Protein AF-A0A497LWR4-F1 (afdb_monomer)

Solvent-accessible surface area (backbone atoms only — not comparable to full-atom values): 6892 Å² total; per-residue (Å²): 88,66,68,37,32,50,49,10,53,54,41,34,57,50,22,53,52,45,24,67,74,30,55,88,38,73,48,16,35,52,12,24,49,35,36,34,53,20,18,51,24,36,21,45,32,26,74,37,37,70,89,39,90,67,41,67,57,20,53,54,27,45,54,48,25,63,52,30,41,26,52,14,32,44,40,33,17,58,36,30,40,75,72,69,38,46,74,59,13,54,52,32,38,52,40,16,47,54,34,49,52,44,72,76,56,87,73,68,96,57,62,65,63,44,50,51,53,28,53,50,35,53,48,54,49,52,52,55,50,49,54,60,49,48,57,55,53,62,77,75,110

Mean predicted aligned error: 3.81 Å

Structure (mmCIF, N/CA/C/O backbone):
data_AF-A0A497LWR4-F1
#
_entry.id   AF-A0A497LWR4-F1
#
loop_
_atom_site.group_PDB
_atom_site.id
_atom_site.type_symbol
_atom_site.label_atom_id
_atom_site.label_alt_id
_atom_site.label_comp_id
_atom_site.label_asym_id
_atom_site.label_entity_id
_atom_site.label_seq_id
_atom_site.pdbx_PDB_ins_code
_atom_site.Cartn_x
_atom_site.Cartn_y
_atom_site.Cartn_z
_atom_site.occupancy
_atom_site.B_iso_or_equiv
_atom_site.auth_seq_id
_atom_site.auth_comp_id
_atom_site.auth_asym_id
_atom_site.auth_atom_id
_atom_site.pdbx_PDB_model_num
ATOM 1 N N . ASN A 1 1 ? 9.171 12.616 -13.096 1.00 86.94 1 ASN A N 1
ATOM 2 C CA . ASN A 1 1 ? 9.202 11.963 -11.765 1.00 86.94 1 ASN A CA 1
ATOM 3 C C . ASN A 1 1 ? 8.659 12.793 -10.608 1.00 86.94 1 ASN A C 1
ATOM 5 O O . ASN A 1 1 ? 8.364 12.204 -9.578 1.00 86.94 1 ASN A O 1
ATOM 9 N N . CYS A 1 2 ? 8.442 14.111 -10.750 1.00 91.19 2 CYS A N 1
ATOM 10 C CA . CYS A 1 2 ? 7.877 14.929 -9.664 1.00 91.19 2 CYS A CA 1
ATOM 11 C C . CYS A 1 2 ? 6.555 14.373 -9.109 1.00 91.19 2 CYS A C 1
ATOM 13 O O . CYS A 1 2 ? 6.367 14.386 -7.903 1.00 91.19 2 CYS A O 1
ATOM 15 N N . GLY A 1 3 ? 5.692 13.802 -9.960 1.00 94.00 3 GLY A N 1
ATOM 16 C CA . GLY A 1 3 ? 4.450 13.158 -9.518 1.00 94.00 3 GLY A CA 1
ATOM 17 C C . GLY A 1 3 ? 4.658 12.020 -8.511 1.00 94.00 3 GLY A C 1
ATOM 18 O O . GLY A 1 3 ? 3.934 11.964 -7.527 1.00 94.00 3 GLY A O 1
ATOM 19 N N . LEU A 1 4 ? 5.674 11.167 -8.700 1.00 94.81 4 LEU A N 1
ATOM 20 C CA . LEU A 1 4 ? 6.004 10.076 -7.769 1.00 94.81 4 LEU A CA 1
ATOM 21 C C . LEU A 1 4 ? 6.522 10.617 -6.434 1.00 94.81 4 LEU A C 1
ATOM 23 O O . LEU A 1 4 ? 6.093 10.169 -5.376 1.00 94.81 4 LEU A O 1
ATOM 27 N N . ILE A 1 5 ? 7.388 11.634 -6.484 1.00 96.81 5 ILE A N 1
ATOM 28 C CA . ILE A 1 5 ? 7.920 12.296 -5.285 1.00 96.81 5 ILE A CA 1
ATOM 29 C C . ILE A 1 5 ? 6.776 12.943 -4.496 1.00 96.81 5 ILE A C 1
ATOM 31 O O . ILE A 1 5 ? 6.633 12.708 -3.299 1.00 96.81 5 ILE A O 1
ATOM 35 N N . THR A 1 6 ? 5.921 13.718 -5.166 1.00 97.38 6 THR A N 1
ATOM 36 C CA . THR A 1 6 ? 4.765 14.365 -4.539 1.00 97.38 6 THR A CA 1
ATOM 37 C C . THR A 1 6 ? 3.773 13.338 -3.994 1.00 97.38 6 THR A C 1
ATOM 39 O O . THR A 1 6 ? 3.324 13.488 -2.862 1.00 97.38 6 THR A O 1
ATOM 42 N N . ALA A 1 7 ? 3.461 12.277 -4.745 1.00 96.88 7 ALA A N 1
ATOM 43 C CA . ALA A 1 7 ? 2.583 11.204 -4.284 1.00 96.88 7 ALA A CA 1
ATOM 44 C C . ALA A 1 7 ? 3.161 10.475 -3.063 1.00 96.88 7 ALA A C 1
ATOM 46 O O . ALA A 1 7 ? 2.425 10.222 -2.114 1.00 96.88 7 ALA A O 1
ATOM 47 N N . GLY A 1 8 ? 4.469 10.204 -3.040 1.00 97.62 8 GLY A N 1
ATOM 48 C CA . GLY A 1 8 ? 5.154 9.621 -1.887 1.00 97.62 8 GLY A CA 1
ATOM 49 C C . GLY A 1 8 ? 5.094 10.523 -0.651 1.00 97.62 8 GLY A C 1
ATOM 50 O O . GLY A 1 8 ? 4.743 10.058 0.428 1.00 97.62 8 GLY A O 1
ATOM 51 N N . ILE A 1 9 ? 5.332 11.831 -0.800 1.00 98.06 9 ILE A N 1
ATOM 52 C CA . ILE A 1 9 ? 5.247 12.798 0.311 1.00 98.06 9 ILE A CA 1
ATOM 53 C C . ILE A 1 9 ? 3.811 12.926 0.841 1.00 98.06 9 ILE A C 1
ATOM 55 O O . ILE A 1 9 ? 3.590 12.867 2.052 1.00 98.06 9 ILE A O 1
ATOM 59 N N . LEU A 1 10 ? 2.821 13.083 -0.042 1.00 97.50 10 LEU A N 1
ATOM 60 C CA . LEU A 1 10 ? 1.411 13.154 0.359 1.00 97.50 10 LEU A CA 1
ATOM 61 C C . LEU A 1 10 ? 0.946 11.837 0.993 1.00 97.50 10 LEU A C 1
ATOM 63 O O . LEU A 1 10 ? 0.256 11.846 2.014 1.00 97.50 10 LEU A O 1
ATOM 67 N N . GLY A 1 11 ? 1.375 10.710 0.424 1.00 97.69 11 GLY A N 1
ATOM 68 C CA . GLY A 1 11 ? 1.153 9.377 0.963 1.00 97.69 11 GLY A CA 1
ATOM 69 C C . GLY A 1 11 ? 1.733 9.229 2.365 1.00 97.69 11 GLY A C 1
ATOM 70 O O . GLY A 1 11 ? 1.037 8.734 3.245 1.00 97.69 11 GLY A O 1
ATOM 71 N N . LEU A 1 12 ? 2.948 9.728 2.609 1.00 98.19 12 LEU A N 1
ATOM 72 C CA . LEU A 1 12 ? 3.602 9.697 3.917 1.00 98.19 12 LEU A CA 1
ATOM 73 C C . LEU A 1 12 ? 2.815 10.486 4.969 1.00 98.19 12 LEU A C 1
ATOM 75 O O . LEU A 1 12 ? 2.602 9.994 6.077 1.00 98.19 12 LEU A O 1
ATOM 79 N N . ILE A 1 13 ? 2.333 11.685 4.626 1.00 97.31 13 ILE A N 1
ATOM 80 C CA . ILE A 1 13 ? 1.488 12.491 5.523 1.00 97.31 13 ILE A CA 1
ATOM 81 C C . ILE A 1 13 ? 0.223 11.708 5.900 1.00 97.31 13 ILE A C 1
ATOM 83 O O . ILE A 1 13 ? -0.114 11.593 7.083 1.00 97.31 13 ILE A O 1
ATOM 87 N N . PHE A 1 14 ? -0.451 11.114 4.912 1.00 97.06 14 PHE A N 1
ATOM 88 C CA . PHE A 1 14 ? -1.613 10.266 5.159 1.00 97.06 14 PHE A CA 1
ATOM 89 C C . PHE A 1 14 ? -1.255 9.026 5.999 1.00 97.06 14 PHE A C 1
ATOM 91 O O . PHE A 1 14 ? -1.975 8.698 6.942 1.00 97.06 14 PHE A O 1
ATOM 98 N N . ALA A 1 15 ? -0.131 8.363 5.717 1.00 97.75 15 ALA A N 1
ATOM 99 C CA . ALA A 1 15 ? 0.328 7.164 6.414 1.00 97.75 15 ALA A CA 1
ATOM 100 C C . ALA A 1 15 ? 0.613 7.430 7.899 1.00 97.75 15 ALA A C 1
ATOM 102 O O . ALA A 1 15 ? 0.229 6.635 8.759 1.00 97.75 15 ALA A O 1
ATOM 103 N N . LEU A 1 16 ? 1.210 8.580 8.223 1.00 97.44 16 LEU A N 1
ATOM 104 C CA . LEU A 1 16 ? 1.406 9.033 9.602 1.00 97.44 16 LEU A CA 1
ATOM 105 C C . LEU A 1 16 ? 0.063 9.276 10.308 1.00 97.44 16 LEU A C 1
ATOM 107 O O . LEU A 1 16 ? -0.129 8.837 11.445 1.00 97.44 16 LEU A O 1
ATOM 111 N N . GLY A 1 17 ? -0.902 9.899 9.625 1.00 95.31 17 GLY A N 1
ATOM 112 C CA . GLY A 1 17 ? -2.269 10.048 10.134 1.00 95.31 17 GLY A CA 1
ATOM 113 C C . GLY A 1 17 ? -2.951 8.699 10.392 1.00 95.31 17 GLY A C 1
ATOM 114 O O . GLY A 1 17 ? -3.540 8.482 11.455 1.00 95.31 17 GLY A O 1
ATOM 115 N N . LEU A 1 18 ? -2.807 7.752 9.461 1.00 95.62 18 LEU A N 1
ATOM 116 C CA . LEU A 1 18 ? -3.318 6.389 9.589 1.00 95.62 18 LEU A CA 1
ATOM 117 C C . LEU A 1 18 ? -2.655 5.643 10.756 1.00 95.62 18 LEU A C 1
ATOM 119 O O . LEU A 1 18 ? -3.333 4.930 11.498 1.00 95.62 18 LEU A O 1
ATOM 123 N N . PHE A 1 19 ? -1.351 5.829 10.970 1.00 96.69 19 PHE A N 1
ATOM 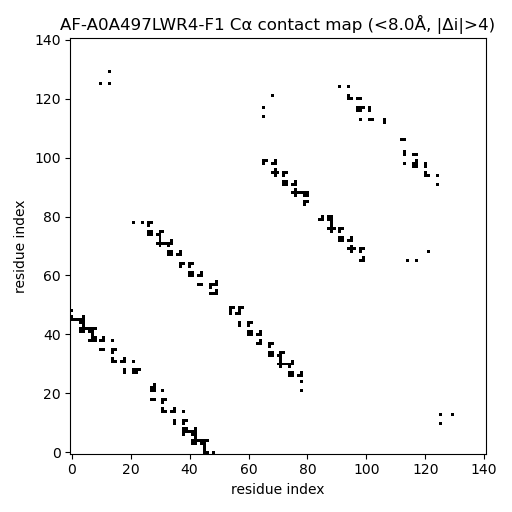124 C CA . PHE A 1 19 ? -0.631 5.274 12.116 1.00 96.69 19 PHE A CA 1
ATOM 125 C C . PHE A 1 19 ? -1.214 5.780 13.433 1.00 96.69 19 PHE A C 1
ATOM 127 O O . PHE A 1 19 ? -1.547 4.978 14.304 1.00 96.69 19 PHE A O 1
ATOM 134 N N . VAL A 1 20 ? -1.426 7.092 13.565 1.00 94.75 20 VAL A N 1
ATOM 135 C CA . VAL A 1 20 ? -2.046 7.677 14.762 1.00 94.75 20 VAL A CA 1
ATOM 136 C C . VAL A 1 20 ? -3.473 7.155 14.962 1.00 94.75 20 VAL A C 1
ATOM 138 O O . VAL A 1 20 ? -3.850 6.839 16.093 1.00 94.75 20 VAL A O 1
ATOM 141 N N . PHE A 1 21 ? -4.247 7.006 13.884 1.00 92.38 21 PHE A N 1
ATOM 142 C CA . PHE A 1 21 ? -5.618 6.494 13.933 1.00 92.38 21 PHE A CA 1
ATOM 143 C C . PHE A 1 21 ? -5.688 5.023 14.378 1.00 92.38 21 PHE A C 1
ATOM 145 O O . PHE A 1 21 ? -6.543 4.660 15.189 1.00 92.38 21 PHE A O 1
ATOM 152 N N . LEU A 1 22 ? -4.776 4.176 13.892 1.00 93.81 22 LEU A N 1
ATOM 153 C CA . LEU A 1 22 ? -4.772 2.731 14.147 1.00 93.81 22 LEU A CA 1
ATOM 154 C C . LEU A 1 22 ? -3.865 2.296 15.313 1.00 93.81 22 LEU A C 1
ATOM 156 O O . LEU A 1 22 ? -3.837 1.112 15.652 1.00 93.81 22 LEU A O 1
ATOM 160 N N . ARG A 1 23 ? -3.179 3.229 15.996 1.00 92.25 23 ARG A N 1
ATOM 161 C CA . ARG A 1 23 ? -2.157 2.935 17.027 1.00 92.25 23 ARG A CA 1
ATOM 162 C C . ARG A 1 23 ? -2.617 2.085 18.217 1.00 92.25 23 ARG A C 1
ATOM 164 O O . ARG A 1 2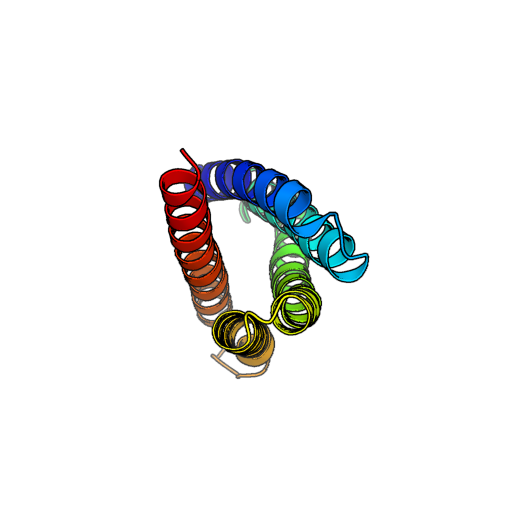3 ? -1.781 1.603 18.981 1.00 92.25 23 ARG A O 1
ATOM 171 N N . ARG A 1 24 ? -3.928 1.944 18.435 1.00 91.00 24 ARG A N 1
ATOM 172 C CA . ARG A 1 24 ? -4.481 1.153 19.549 1.00 91.00 24 ARG A CA 1
ATOM 173 C C . ARG A 1 24 ? -4.393 -0.359 19.313 1.00 91.00 24 ARG A C 1
ATOM 175 O O . ARG A 1 24 ? -4.427 -1.101 20.284 1.00 91.00 24 ARG A O 1
ATOM 182 N N . SER A 1 25 ? -4.248 -0.809 18.064 1.00 93.12 25 SER A N 1
ATOM 183 C CA . SER A 1 25 ? -4.026 -2.219 17.722 1.00 93.12 25 SER A CA 1
ATOM 184 C C . SER A 1 25 ? -2.575 -2.434 17.293 1.00 93.12 25 SER A C 1
ATOM 186 O O . SER A 1 25 ? -2.019 -1.611 16.565 1.00 93.12 25 SER A O 1
ATOM 188 N N . LEU A 1 26 ? -1.959 -3.544 17.717 1.00 94.75 26 LEU A N 1
ATOM 189 C CA . LEU A 1 26 ? -0.625 -3.934 17.242 1.00 94.75 26 LEU A CA 1
ATOM 190 C C . LEU A 1 26 ? -0.625 -4.145 15.726 1.00 94.75 26 LEU A C 1
ATOM 192 O O . LEU A 1 26 ? 0.237 -3.607 15.041 1.00 94.75 26 LEU A O 1
ATOM 196 N N . LEU A 1 27 ? -1.646 -4.825 15.198 1.00 96.00 27 LEU A N 1
ATOM 197 C CA . LEU A 1 27 ? -1.819 -5.009 13.755 1.00 96.00 27 LEU A CA 1
ATOM 198 C C . LEU A 1 27 ? -1.987 -3.661 13.046 1.00 96.00 27 LEU A C 1
ATOM 200 O O . LEU A 1 27 ? -1.430 -3.451 11.975 1.00 96.00 27 LEU A O 1
ATOM 204 N N . GLY A 1 28 ? -2.692 -2.721 13.677 1.00 96.19 28 GLY A N 1
ATOM 205 C CA . GLY A 1 28 ? -2.889 -1.376 13.148 1.00 96.19 28 GLY A CA 1
ATOM 206 C C . GLY A 1 28 ? -1.583 -0.599 13.034 1.00 96.19 28 GLY A C 1
ATOM 207 O O . GLY A 1 28 ? -1.317 0.019 12.009 1.00 96.19 28 GLY A O 1
ATOM 208 N N . LYS A 1 29 ? -0.732 -0.684 14.063 1.00 96.75 29 LYS A N 1
ATOM 209 C CA . LYS A 1 29 ? 0.620 -0.111 14.043 1.00 96.75 29 LYS A CA 1
ATOM 210 C C . LYS A 1 29 ? 1.478 -0.738 12.953 1.00 96.75 29 LYS A C 1
ATOM 212 O O . LYS A 1 29 ? 2.105 -0.004 12.200 1.00 96.75 29 LYS A O 1
ATOM 217 N N . THR A 1 30 ? 1.498 -2.067 12.869 1.00 97.75 30 THR A N 1
ATOM 218 C CA . THR A 1 30 ? 2.311 -2.793 11.888 1.00 97.75 30 THR A CA 1
ATOM 219 C C . THR A 1 30 ? 1.878 -2.472 10.462 1.00 97.75 30 THR A C 1
ATOM 221 O O . THR A 1 30 ? 2.724 -2.106 9.655 1.00 97.75 30 THR A O 1
ATOM 224 N N . GLY A 1 31 ? 0.576 -2.528 10.160 1.00 97.25 31 GLY A N 1
ATOM 225 C CA . GLY A 1 31 ? 0.046 -2.184 8.837 1.00 97.25 31 GLY A CA 1
ATOM 226 C C . GLY A 1 31 ? 0.389 -0.748 8.444 1.00 97.25 31 GLY A C 1
ATOM 227 O O . GLY A 1 31 ? 1.006 -0.518 7.409 1.00 97.25 31 GLY A O 1
ATOM 228 N N . SER A 1 32 ? 0.109 0.224 9.315 1.00 97.81 32 SER A N 1
ATOM 229 C CA . SER A 1 32 ? 0.441 1.624 9.033 1.00 97.81 32 SER A CA 1
ATOM 230 C C . SER A 1 32 ? 1.947 1.874 8.909 1.00 97.81 32 SER A C 1
ATOM 232 O O . SER A 1 32 ? 2.354 2.683 8.086 1.00 97.81 32 SER A O 1
ATOM 234 N N . PHE A 1 33 ? 2.788 1.183 9.684 1.00 98.25 33 PHE A N 1
ATOM 235 C CA . PHE A 1 33 ? 4.244 1.298 9.567 1.00 98.25 33 PHE A CA 1
ATOM 236 C C . PHE A 1 33 ? 4.762 0.745 8.235 1.00 98.25 33 PHE A C 1
ATOM 238 O O . PHE A 1 33 ? 5.581 1.388 7.584 1.00 98.25 33 PHE A O 1
ATOM 245 N N . LEU A 1 34 ? 4.239 -0.400 7.787 1.00 98.50 34 LEU A N 1
ATOM 246 C CA . LEU A 1 34 ? 4.543 -0.926 6.456 1.00 98.50 34 LEU A CA 1
ATOM 247 C C . LEU A 1 34 ? 4.111 0.055 5.361 1.00 98.50 34 LEU A C 1
ATOM 249 O O . LEU A 1 34 ? 4.856 0.252 4.408 1.00 98.50 34 LEU A O 1
ATOM 253 N N . PHE A 1 35 ? 2.963 0.723 5.524 1.00 98.56 35 PHE A N 1
ATOM 254 C CA . PHE A 1 35 ? 2.531 1.764 4.589 1.00 98.56 35 PHE A CA 1
ATOM 255 C C . PHE A 1 35 ? 3.429 3.012 4.608 1.00 98.56 35 PHE A C 1
ATOM 257 O O . PHE A 1 35 ? 3.664 3.621 3.573 1.00 98.56 35 PHE A O 1
ATOM 264 N N . ILE A 1 36 ? 3.969 3.399 5.767 1.00 98.69 36 ILE A N 1
ATOM 265 C CA . ILE A 1 36 ? 4.956 4.485 5.847 1.00 98.69 36 ILE A CA 1
ATOM 266 C C . ILE A 1 36 ? 6.183 4.132 4.999 1.00 98.69 36 ILE A C 1
ATOM 268 O O . ILE A 1 36 ? 6.591 4.935 4.162 1.00 98.69 36 ILE A O 1
ATOM 272 N N . LEU A 1 37 ? 6.733 2.926 5.163 1.00 98.56 37 LEU A N 1
ATOM 273 C CA . LEU A 1 37 ? 7.871 2.463 4.362 1.00 98.56 37 LEU A CA 1
ATOM 274 C C . LEU A 1 37 ? 7.537 2.429 2.865 1.00 98.56 37 LEU A C 1
ATOM 276 O O . LEU A 1 37 ? 8.311 2.934 2.059 1.00 98.56 37 LEU A O 1
ATOM 280 N N . ASP A 1 38 ? 6.354 1.929 2.516 1.00 98.50 38 ASP A N 1
ATOM 281 C CA . ASP A 1 38 ? 5.830 1.919 1.149 1.00 98.50 38 ASP A CA 1
ATOM 282 C C . ASP A 1 38 ? 5.847 3.315 0.496 1.00 98.50 38 ASP A C 1
ATOM 284 O O . ASP A 1 38 ? 6.386 3.504 -0.594 1.00 98.50 38 ASP A O 1
ATOM 288 N N . THR A 1 39 ? 5.349 4.334 1.204 1.00 98.44 39 THR A N 1
ATOM 289 C CA . THR A 1 39 ? 5.316 5.718 0.696 1.00 98.44 39 THR A CA 1
ATOM 290 C C . THR A 1 39 ? 6.704 6.344 0.545 1.00 98.44 39 THR A C 1
ATOM 292 O O . THR A 1 39 ? 6.921 7.155 -0.359 1.00 98.44 39 THR A O 1
ATOM 295 N N . LEU A 1 40 ? 7.665 5.940 1.383 1.00 98.25 40 LEU A N 1
ATOM 296 C CA . LEU A 1 40 ? 9.066 6.333 1.231 1.00 98.25 40 LEU A CA 1
ATOM 297 C C . LEU A 1 40 ? 9.673 5.691 -0.019 1.00 98.25 40 LEU A C 1
ATOM 299 O O . LEU A 1 40 ? 10.336 6.386 -0.787 1.00 98.25 40 LEU A O 1
ATOM 303 N N . PHE A 1 41 ? 9.397 4.408 -0.270 1.00 97.81 41 PHE A N 1
ATOM 304 C CA . PHE A 1 41 ? 9.842 3.737 -1.491 1.00 97.81 41 PHE A CA 1
ATOM 305 C C . PHE A 1 41 ? 9.258 4.400 -2.738 1.00 97.81 41 PHE A C 1
ATOM 307 O O . PHE A 1 41 ? 10.012 4.676 -3.666 1.00 97.81 41 PHE A O 1
ATOM 314 N N . LEU A 1 42 ? 7.975 4.778 -2.731 1.00 97.44 42 LEU A N 1
ATOM 315 C CA . LEU A 1 42 ? 7.361 5.526 -3.833 1.00 97.44 42 LEU A CA 1
ATOM 316 C C . LEU A 1 42 ? 8.085 6.850 -4.129 1.00 97.44 42 LEU A C 1
ATOM 318 O O . LEU A 1 42 ? 8.349 7.176 -5.289 1.00 97.44 42 LEU A O 1
ATOM 322 N N . ALA A 1 43 ? 8.449 7.606 -3.089 1.00 97.25 43 ALA A N 1
ATOM 323 C CA . ALA A 1 43 ? 9.236 8.824 -3.260 1.00 97.25 43 ALA A CA 1
ATOM 324 C C . ALA A 1 43 ? 10.631 8.516 -3.835 1.00 97.25 43 ALA A C 1
ATOM 326 O O . ALA A 1 43 ? 11.084 9.212 -4.745 1.00 97.25 43 ALA A O 1
ATOM 327 N N . CYS A 1 44 ? 11.285 7.451 -3.359 1.00 95.12 44 CYS A N 1
ATOM 328 C CA . CYS A 1 44 ? 12.585 7.004 -3.859 1.00 95.12 44 CYS A CA 1
ATOM 329 C C . CYS A 1 44 ? 12.544 6.580 -5.334 1.00 95.12 44 CYS A C 1
ATOM 331 O O . CYS A 1 44 ? 13.455 6.954 -6.065 1.00 95.12 44 CYS A O 1
ATOM 333 N N . ILE A 1 45 ? 11.490 5.905 -5.810 1.00 94.38 45 ILE A N 1
ATOM 334 C CA . ILE A 1 45 ? 11.289 5.613 -7.247 1.00 94.38 45 ILE A CA 1
ATOM 335 C C . ILE A 1 45 ? 11.307 6.917 -8.062 1.00 94.38 45 ILE A C 1
ATOM 337 O O . ILE A 1 45 ? 11.866 6.978 -9.156 1.00 94.38 45 ILE A O 1
ATOM 341 N N . GLY A 1 46 ? 10.724 7.989 -7.518 1.00 92.69 46 GLY A N 1
ATOM 342 C CA . GLY A 1 46 ? 10.737 9.303 -8.149 1.00 92.69 46 GLY A CA 1
ATOM 343 C C . GLY A 1 46 ? 12.106 9.999 -8.135 1.00 92.69 46 GLY A C 1
ATOM 344 O O . GLY A 1 46 ? 12.463 10.661 -9.112 1.00 92.69 46 GLY A O 1
ATOM 345 N N . VAL A 1 47 ? 12.863 9.866 -7.043 1.00 92.50 47 VAL A N 1
ATOM 346 C CA . VAL A 1 47 ? 14.215 10.441 -6.892 1.00 92.50 47 VAL A CA 1
ATOM 347 C C . VAL A 1 47 ? 15.239 9.705 -7.759 1.00 92.50 47 VAL A C 1
ATOM 349 O O . VAL A 1 47 ? 16.107 10.346 -8.348 1.00 92.50 47 VAL A O 1
ATOM 352 N N . PHE A 1 48 ? 15.111 8.383 -7.869 1.00 91.06 48 PHE A N 1
ATOM 353 C CA . PHE A 1 48 ? 15.983 7.503 -8.641 1.00 91.06 48 PHE A CA 1
ATOM 354 C C . PHE A 1 48 ? 15.216 6.942 -9.843 1.00 91.06 48 PHE A C 1
ATOM 356 O O . PHE A 1 48 ? 14.686 5.832 -9.772 1.00 91.06 48 PHE A O 1
ATOM 363 N N . PRO A 1 49 ? 15.086 7.705 -10.940 1.00 82.44 49 PRO A N 1
ATOM 364 C CA . PRO A 1 49 ? 14.384 7.223 -12.118 1.00 82.44 49 PRO A CA 1
ATOM 365 C C . PRO A 1 49 ? 15.163 6.141 -12.858 1.00 82.44 49 PRO A C 1
ATOM 367 O O . PRO A 1 49 ? 16.382 6.072 -12.760 1.00 82.44 49 PRO A O 1
ATOM 370 N N . GLU A 1 50 ? 14.457 5.357 -13.667 1.00 77.56 50 GLU A N 1
ATOM 371 C CA . GLU A 1 50 ? 15.016 4.242 -14.444 1.00 77.56 50 GLU A CA 1
ATOM 372 C C . GLU A 1 50 ? 16.194 4.652 -15.351 1.00 77.56 50 GLU A C 1
ATOM 374 O O . GLU A 1 50 ? 17.124 3.881 -15.560 1.00 77.56 50 GLU A O 1
ATOM 379 N N . ASN A 1 51 ? 16.199 5.903 -15.822 1.00 78.38 51 ASN A N 1
ATOM 380 C CA . ASN A 1 51 ? 17.253 6.451 -16.681 1.00 78.38 51 ASN A CA 1
ATOM 381 C C . ASN A 1 51 ? 18.472 6.987 -15.901 1.00 78.38 51 ASN A C 1
ATOM 383 O O . ASN A 1 51 ? 19.398 7.510 -16.519 1.00 78.38 51 ASN A O 1
ATOM 387 N N . ALA A 1 52 ? 18.452 6.953 -14.563 1.00 69.12 52 ALA A N 1
ATOM 388 C CA . ALA A 1 52 ? 19.546 7.438 -13.727 1.00 69.12 52 ALA A CA 1
ATOM 389 C C . ALA A 1 52 ? 20.497 6.300 -13.345 1.00 69.12 52 ALA A C 1
ATOM 391 O O . ALA A 1 52 ? 20.079 5.234 -12.904 1.00 69.12 52 ALA A O 1
ATOM 392 N N . GLU A 1 53 ? 21.796 6.559 -13.465 1.00 66.8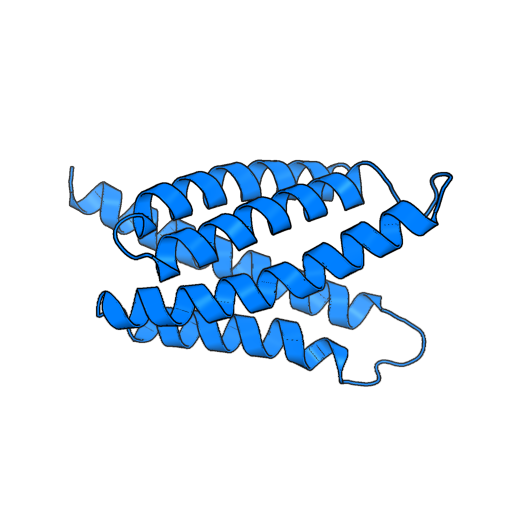8 53 GLU A N 1
ATOM 393 C CA . GLU A 1 53 ? 22.847 5.678 -12.963 1.00 66.88 53 GLU A CA 1
ATOM 394 C C . GLU A 1 53 ? 22.919 5.772 -11.423 1.00 66.88 53 GLU A C 1
ATOM 396 O O . GLU A 1 53 ? 23.014 6.884 -10.894 1.00 66.88 53 GLU A O 1
ATOM 401 N N . PRO A 1 54 ? 22.913 4.650 -10.680 1.00 76.69 54 PRO A N 1
ATOM 402 C CA . PRO A 1 54 ? 22.781 3.274 -11.155 1.00 76.69 54 PRO A CA 1
ATOM 403 C C . PRO A 1 54 ? 21.313 2.829 -11.320 1.00 76.69 54 PRO A C 1
ATOM 405 O O . PRO A 1 54 ? 20.545 2.809 -10.353 1.00 76.69 54 PRO A O 1
ATOM 408 N N . ALA A 1 55 ? 20.943 2.359 -12.518 1.00 75.50 55 ALA A N 1
ATOM 409 C CA . ALA A 1 55 ? 19.551 2.029 -12.872 1.00 75.50 55 ALA A CA 1
ATOM 410 C C . ALA A 1 55 ? 18.919 0.921 -12.001 1.00 75.50 55 ALA A C 1
ATOM 412 O O . ALA A 1 55 ? 17.703 0.855 -11.823 1.00 75.50 55 ALA A O 1
ATOM 413 N N . HIS A 1 56 ? 19.740 0.064 -11.388 1.00 83.19 56 HIS A N 1
ATOM 414 C CA . HIS A 1 56 ? 19.275 -1.008 -10.504 1.00 83.19 56 HIS A CA 1
ATOM 415 C C . HIS A 1 56 ? 18.615 -0.501 -9.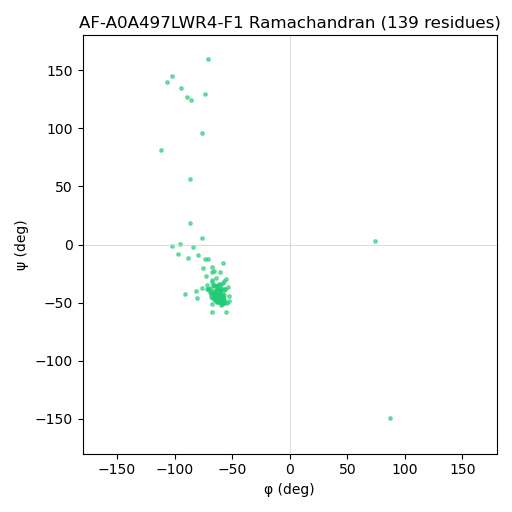212 1.00 83.19 56 HIS A C 1
ATOM 417 O O . HIS A 1 56 ? 17.807 -1.214 -8.619 1.00 83.19 56 HIS A O 1
ATOM 423 N N . ILE A 1 57 ? 18.914 0.727 -8.777 1.00 88.25 57 ILE A N 1
ATOM 424 C CA . ILE A 1 57 ? 18.309 1.311 -7.573 1.00 88.25 57 ILE A CA 1
ATOM 425 C C . ILE A 1 57 ? 16.801 1.522 -7.771 1.00 88.25 57 ILE A C 1
ATOM 427 O O . ILE A 1 57 ? 16.012 1.213 -6.874 1.00 88.25 57 ILE A O 1
ATOM 431 N N . HIS A 1 58 ? 16.394 1.974 -8.961 1.00 90.69 58 HIS A N 1
ATOM 432 C CA . HIS A 1 58 ? 14.986 2.143 -9.324 1.00 90.69 58 HIS A CA 1
ATOM 433 C C . HIS A 1 58 ? 14.211 0.827 -9.208 1.00 90.69 58 HIS A C 1
ATOM 435 O O . HIS A 1 58 ? 13.124 0.782 -8.626 1.00 90.69 58 HIS A O 1
ATOM 441 N N . PHE A 1 59 ? 14.796 -0.257 -9.726 1.00 91.12 59 PHE A N 1
ATOM 442 C CA . PHE A 1 59 ? 14.195 -1.586 -9.689 1.00 91.12 59 PHE A CA 1
ATOM 443 C C . PHE A 1 59 ? 13.948 -2.057 -8.251 1.00 91.12 59 PHE A C 1
ATOM 445 O O . PHE A 1 59 ? 12.844 -2.495 -7.932 1.00 91.12 59 PHE A O 1
ATOM 452 N N . TYR A 1 60 ? 14.928 -1.906 -7.352 1.00 94.31 60 TYR A N 1
ATOM 453 C CA . TYR A 1 60 ? 14.765 -2.319 -5.956 1.00 94.31 60 TYR A CA 1
ATOM 454 C C . TYR A 1 60 ? 13.662 -1.541 -5.236 1.00 94.31 60 TYR A C 1
ATOM 456 O O . TYR A 1 60 ? 12.825 -2.154 -4.574 1.00 94.31 60 TYR A O 1
ATOM 464 N N . PHE A 1 61 ? 13.615 -0.214 -5.385 1.00 95.50 61 PHE A N 1
ATOM 465 C CA . PHE A 1 61 ? 12.551 0.580 -4.766 1.00 95.50 61 PHE A CA 1
ATOM 466 C C . PHE A 1 61 ? 11.172 0.274 -5.353 1.00 95.50 61 PHE A C 1
ATOM 468 O O . PHE A 1 61 ? 10.198 0.233 -4.604 1.00 95.50 61 PHE A O 1
ATOM 475 N N . SER A 1 62 ? 11.096 -0.014 -6.653 1.00 94.31 62 SER A N 1
ATOM 476 C CA . SER A 1 62 ? 9.853 -0.426 -7.311 1.00 94.31 62 SER A CA 1
ATOM 477 C C . SER A 1 62 ? 9.340 -1.748 -6.755 1.00 94.31 62 SER A C 1
ATOM 479 O O . SER A 1 62 ? 8.197 -1.825 -6.313 1.00 94.31 62 SER A O 1
ATOM 481 N N . VAL A 1 63 ? 10.198 -2.769 -6.667 1.00 95.56 63 VAL A N 1
ATOM 482 C CA . VAL A 1 63 ? 9.833 -4.058 -6.059 1.00 95.56 63 VAL A CA 1
ATOM 483 C C . VAL A 1 63 ? 9.378 -3.872 -4.612 1.00 95.56 63 VAL A C 1
ATOM 485 O O . VAL A 1 63 ? 8.353 -4.424 -4.217 1.00 95.56 63 VAL A O 1
ATOM 488 N N . LEU A 1 64 ? 10.102 -3.073 -3.822 1.00 97.31 64 LEU A N 1
ATOM 489 C CA . LEU A 1 64 ? 9.737 -2.815 -2.431 1.00 97.31 64 LEU A CA 1
ATOM 490 C C . LEU A 1 64 ? 8.369 -2.131 -2.311 1.00 97.31 64 LEU A C 1
ATOM 492 O O . LEU A 1 64 ? 7.560 -2.584 -1.510 1.00 97.31 64 LEU A O 1
ATOM 496 N N . PHE A 1 65 ? 8.070 -1.118 -3.125 1.00 97.69 65 PHE A N 1
ATOM 497 C CA . PHE A 1 65 ? 6.749 -0.480 -3.169 1.00 97.69 65 PHE A CA 1
ATOM 498 C C . PHE A 1 65 ? 5.638 -1.484 -3.532 1.00 97.69 65 PHE A C 1
ATOM 500 O O . PHE A 1 65 ? 4.671 -1.682 -2.797 1.00 97.69 65 PHE A O 1
ATOM 507 N N . PHE A 1 66 ? 5.797 -2.225 -4.630 1.00 97.19 66 PHE A N 1
ATOM 508 C CA . PHE A 1 66 ? 4.755 -3.155 -5.076 1.00 97.19 66 PHE A CA 1
ATOM 509 C C . PHE A 1 66 ? 4.537 -4.347 -4.130 1.00 97.19 66 PHE A C 1
ATOM 511 O O . PHE A 1 66 ? 3.464 -4.949 -4.150 1.00 97.19 66 PHE A O 1
ATOM 518 N N . VAL A 1 67 ? 5.505 -4.667 -3.265 1.00 97.50 67 VAL A N 1
ATOM 519 C CA . VAL A 1 67 ? 5.390 -5.717 -2.240 1.00 97.50 67 VAL A CA 1
ATOM 520 C C . VAL A 1 67 ? 4.869 -5.175 -0.906 1.00 97.50 67 VAL A C 1
ATOM 522 O O . VAL A 1 67 ? 4.024 -5.810 -0.272 1.00 97.50 67 VAL A O 1
ATOM 525 N N . PHE A 1 68 ? 5.346 -4.016 -0.448 1.00 98.31 68 PHE A N 1
ATOM 526 C CA . PHE A 1 68 ? 4.988 -3.491 0.872 1.00 98.31 68 PHE A CA 1
ATOM 527 C C . PHE A 1 68 ? 3.535 -3.034 0.931 1.00 98.31 68 PHE A C 1
ATOM 529 O O . PHE A 1 68 ? 2.866 -3.303 1.935 1.00 98.31 68 PHE A O 1
ATOM 536 N N . PHE A 1 69 ? 3.016 -2.419 -0.133 1.00 98.44 69 PHE A N 1
ATOM 537 C CA . PHE A 1 69 ? 1.620 -2.007 -0.182 1.00 98.44 69 PHE A CA 1
ATOM 538 C C . PHE A 1 69 ? 0.614 -3.147 0.079 1.00 98.44 69 PHE A C 1
ATOM 540 O O . PHE A 1 69 ? -0.168 -3.036 1.033 1.00 98.44 69 PHE A O 1
ATOM 547 N N . PRO A 1 70 ? 0.586 -4.254 -0.695 1.00 98.12 70 PRO A N 1
ATOM 548 C CA . PRO A 1 70 ? -0.398 -5.311 -0.476 1.00 98.12 70 PRO A CA 1
ATOM 549 C C . PRO A 1 70 ? -0.256 -5.969 0.901 1.00 98.12 70 PRO A C 1
ATOM 551 O O . PRO A 1 70 ? -1.272 -6.289 1.519 1.00 98.12 70 PRO A O 1
ATOM 554 N N . ILE A 1 71 ? 0.964 -6.112 1.434 1.00 98.38 71 ILE A N 1
ATOM 555 C CA . ILE A 1 71 ? 1.182 -6.637 2.794 1.00 98.38 71 ILE A CA 1
ATOM 556 C C . ILE A 1 71 ? 0.604 -5.671 3.834 1.00 98.38 71 ILE A C 1
ATOM 558 O O . ILE A 1 71 ? -0.125 -6.085 4.737 1.00 98.38 71 ILE A O 1
ATOM 562 N N . SER A 1 72 ? 0.879 -4.376 3.696 1.00 98.38 72 SER A N 1
ATOM 563 C CA . SER A 1 72 ? 0.327 -3.333 4.558 1.00 98.38 72 SER A CA 1
ATOM 564 C C . SER A 1 72 ? -1.207 -3.344 4.570 1.00 98.38 72 SER A C 1
ATOM 566 O O . SER A 1 72 ? -1.830 -3.373 5.641 1.00 98.38 72 SER A O 1
ATOM 568 N N . ALA A 1 73 ? -1.830 -3.378 3.390 1.00 98.06 73 ALA A N 1
ATOM 569 C CA . ALA A 1 73 ? -3.279 -3.433 3.244 1.00 98.06 73 ALA A CA 1
ATOM 570 C C . ALA A 1 73 ? -3.849 -4.736 3.841 1.00 98.06 73 ALA A C 1
ATOM 572 O O . ALA A 1 73 ? -4.823 -4.708 4.604 1.00 98.06 73 ALA A O 1
ATOM 573 N N . PHE A 1 74 ? -3.204 -5.878 3.599 1.00 98.25 74 PHE A N 1
ATOM 574 C CA . PHE A 1 74 ? -3.590 -7.157 4.191 1.00 98.25 74 PHE A CA 1
ATOM 575 C C . PHE A 1 74 ? -3.589 -7.104 5.728 1.00 98.25 74 PHE A C 1
ATOM 577 O O . PHE A 1 74 ? -4.594 -7.426 6.361 1.00 98.25 74 PHE A O 1
ATOM 584 N N . VAL A 1 75 ? -2.515 -6.609 6.349 1.00 97.69 75 VAL A N 1
ATOM 585 C CA . VAL A 1 75 ? -2.428 -6.462 7.815 1.00 97.69 75 VAL A CA 1
ATOM 586 C C . VAL A 1 75 ? -3.471 -5.463 8.340 1.00 97.69 75 VAL A C 1
ATOM 588 O O . VAL A 1 75 ? -4.134 -5.703 9.356 1.00 97.69 75 VAL A O 1
ATOM 591 N N . SER A 1 76 ? -3.685 -4.358 7.622 1.00 96.56 76 SER A N 1
ATOM 592 C CA . SER A 1 76 ? -4.668 -3.328 7.983 1.00 96.56 76 SER A CA 1
ATOM 593 C C . SER A 1 76 ? -6.112 -3.848 7.950 1.00 96.56 76 SER A C 1
ATOM 595 O O . SER A 1 76 ? -6.949 -3.399 8.740 1.00 96.56 76 SER A O 1
ATOM 597 N N . THR A 1 77 ? -6.408 -4.848 7.112 1.00 97.06 77 THR A N 1
ATOM 598 C CA . THR A 1 77 ? -7.719 -5.521 7.050 1.00 97.06 77 THR A CA 1
ATOM 599 C C . THR A 1 77 ? -8.140 -6.058 8.412 1.00 97.06 77 THR A C 1
ATOM 601 O O . THR A 1 77 ? -9.250 -5.772 8.872 1.00 97.06 77 THR A O 1
ATOM 604 N N . ALA A 1 78 ? -7.256 -6.805 9.080 1.00 95.31 78 ALA A N 1
ATOM 605 C CA . ALA A 1 78 ? -7.549 -7.404 10.378 1.00 95.31 78 ALA A CA 1
ATOM 606 C C . ALA A 1 78 ? -7.908 -6.332 11.416 1.00 95.31 78 ALA A C 1
ATOM 608 O O . ALA A 1 78 ? -8.851 -6.495 12.190 1.00 95.31 78 ALA A O 1
ATOM 609 N N . THR A 1 79 ? -7.227 -5.186 11.362 1.00 96.00 79 THR A N 1
ATOM 610 C CA . THR A 1 79 ? -7.492 -4.058 12.259 1.00 96.00 79 THR A CA 1
ATOM 611 C C . THR A 1 79 ? -8.863 -3.441 11.993 1.00 96.00 79 THR A C 1
ATOM 613 O O . THR A 1 79 ? -9.631 -3.219 12.928 1.00 96.00 79 THR A O 1
ATOM 616 N N . PHE A 1 80 ? -9.234 -3.212 10.729 1.00 95.75 80 PHE A N 1
ATOM 617 C CA . PHE A 1 80 ? -10.562 -2.682 10.403 1.00 95.75 80 PHE A CA 1
ATOM 618 C C . PHE A 1 80 ? -11.695 -3.633 10.799 1.00 95.75 80 PHE A C 1
ATOM 620 O O . PHE A 1 80 ? -12.742 -3.167 11.253 1.00 95.75 80 PHE A O 1
ATOM 627 N N . ILE A 1 81 ? -11.491 -4.946 10.677 1.00 95.31 81 ILE A N 1
ATOM 628 C CA . ILE A 1 81 ? -12.459 -5.950 11.133 1.00 95.31 81 ILE A CA 1
ATOM 629 C C . ILE A 1 81 ? -12.591 -5.921 12.662 1.00 95.31 81 ILE A C 1
ATOM 631 O O . ILE A 1 81 ? -13.716 -5.869 13.158 1.00 95.31 81 ILE A O 1
ATOM 635 N N . GLN A 1 82 ? -11.476 -5.873 13.401 1.00 94.06 82 GLN A N 1
ATOM 636 C CA . GLN A 1 82 ? -11.465 -5.761 14.870 1.00 94.06 82 GLN A CA 1
ATOM 637 C C . GLN A 1 82 ? -12.168 -4.491 15.368 1.00 94.06 82 GLN A C 1
ATOM 639 O O . GLN A 1 82 ? -12.848 -4.513 16.388 1.00 94.06 82 GLN A O 1
ATOM 644 N N . MET A 1 83 ? -12.070 -3.391 14.620 1.00 92.69 83 MET A N 1
ATOM 645 C CA . ME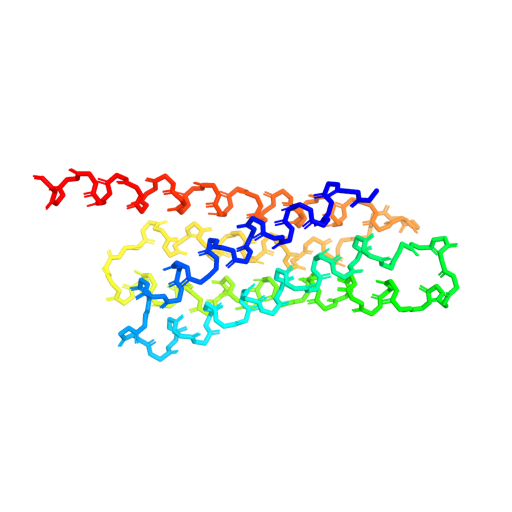T A 1 83 ? -12.779 -2.139 14.906 1.00 92.69 83 MET A CA 1
ATOM 646 C C . MET A 1 83 ? -14.276 -2.173 14.536 1.00 92.69 83 MET A C 1
ATOM 648 O O . MET A 1 83 ? -14.933 -1.133 14.556 1.00 92.69 83 MET A O 1
ATOM 652 N N . GLY A 1 84 ? -14.817 -3.320 14.111 1.00 93.38 84 GLY A N 1
ATOM 653 C CA . GLY A 1 84 ? -16.206 -3.462 13.664 1.00 93.38 84 GLY A CA 1
ATOM 654 C C . GLY A 1 84 ? -16.493 -2.864 12.279 1.00 93.38 84 GLY A C 1
ATOM 655 O O . GLY A 1 84 ? -17.622 -2.928 11.794 1.00 93.38 84 GLY A O 1
ATOM 656 N N . ARG A 1 85 ? -15.485 -2.325 11.577 1.00 92.69 85 ARG A N 1
ATOM 657 C CA . ARG A 1 85 ? -15.627 -1.693 10.252 1.00 92.69 85 ARG A CA 1
ATOM 658 C C . ARG A 1 85 ? -15.527 -2.733 9.130 1.00 92.69 85 ARG A C 1
ATOM 660 O O . ARG A 1 85 ? -14.721 -2.591 8.213 1.00 92.69 85 ARG A O 1
ATOM 667 N N . LYS A 1 86 ? -16.379 -3.764 9.167 1.00 94.12 86 LYS A N 1
ATOM 668 C CA . LYS A 1 86 ? -16.327 -4.926 8.252 1.00 94.12 86 LYS A CA 1
ATOM 669 C C . LYS A 1 86 ? -16.304 -4.547 6.767 1.00 94.12 86 LYS A C 1
ATOM 671 O O . LYS A 1 86 ? -15.481 -5.071 6.029 1.00 94.12 86 LYS A O 1
ATOM 676 N N . LYS A 1 87 ? -17.139 -3.588 6.337 1.00 95.06 87 LYS A N 1
ATOM 677 C CA . LYS A 1 87 ? -17.157 -3.097 4.941 1.00 95.06 87 LYS A CA 1
ATOM 678 C C . LYS A 1 87 ? -15.807 -2.508 4.512 1.00 95.06 87 LYS A C 1
ATOM 680 O O . LYS A 1 87 ? -15.395 -2.680 3.374 1.00 95.06 87 LYS A O 1
ATOM 685 N N . LEU A 1 88 ? -15.123 -1.814 5.425 1.00 95.75 88 LEU A N 1
ATOM 686 C CA . LEU A 1 88 ? -13.820 -1.211 5.152 1.00 95.75 88 LEU A CA 1
ATOM 687 C C . LEU A 1 88 ? -12.698 -2.252 5.147 1.00 95.75 88 LEU A C 1
ATOM 689 O O . LEU A 1 88 ? -11.806 -2.172 4.308 1.00 95.75 88 LEU A O 1
ATOM 693 N N . GLY A 1 89 ? -12.778 -3.241 6.041 1.00 96.94 89 GLY A N 1
ATOM 694 C CA . GLY A 1 89 ? -11.906 -4.413 6.011 1.00 96.94 89 GLY A CA 1
ATOM 695 C C . GLY A 1 89 ? -12.038 -5.174 4.691 1.00 96.94 89 GLY A C 1
ATOM 696 O O . GLY A 1 89 ? -11.035 -5.382 4.024 1.00 96.94 89 GLY A O 1
ATOM 697 N N . LEU A 1 90 ? -13.267 -5.489 4.261 1.00 97.62 90 LEU A N 1
ATOM 698 C CA . LEU A 1 90 ? -13.524 -6.182 2.993 1.00 97.62 90 LEU A CA 1
ATOM 699 C C . LEU A 1 90 ? -12.995 -5.398 1.782 1.00 97.62 90 LEU A C 1
ATOM 701 O O . LEU A 1 90 ? -12.343 -5.959 0.912 1.00 97.62 90 LEU A O 1
ATOM 705 N N . PHE A 1 91 ? -13.233 -4.087 1.739 1.00 98.06 91 PHE A N 1
ATOM 706 C CA . PHE A 1 91 ? -12.657 -3.235 0.701 1.00 98.06 91 PHE A CA 1
ATOM 707 C C . PHE A 1 91 ? -11.120 -3.291 0.701 1.00 98.06 91 PHE A C 1
ATOM 709 O O . PHE A 1 91 ? -10.507 -3.467 -0.346 1.00 98.06 91 PHE A O 1
ATOM 716 N N . THR A 1 92 ? -10.501 -3.199 1.880 1.00 97.81 92 THR A N 1
ATOM 717 C CA . THR A 1 92 ? -9.038 -3.202 2.022 1.00 97.81 92 THR A CA 1
ATOM 718 C C . THR A 1 92 ? -8.417 -4.526 1.573 1.00 97.81 92 THR A C 1
ATOM 720 O O . THR A 1 92 ? -7.410 -4.510 0.869 1.00 97.81 92 THR A O 1
ATOM 723 N N . ILE A 1 93 ? -9.020 -5.669 1.916 1.00 98.31 93 ILE A N 1
ATOM 724 C CA . ILE A 1 93 ? -8.500 -6.972 1.480 1.00 98.31 93 ILE A CA 1
ATOM 725 C C . ILE A 1 93 ? -8.655 -7.172 -0.026 1.00 98.31 93 ILE A C 1
ATOM 727 O O . ILE A 1 93 ? -7.746 -7.702 -0.653 1.00 98.31 93 ILE A O 1
ATOM 731 N N . LEU A 1 94 ? -9.753 -6.708 -0.630 1.00 98.25 94 LEU A N 1
ATOM 732 C CA . LEU A 1 94 ? -9.929 -6.783 -2.083 1.00 98.25 94 LEU A CA 1
ATOM 733 C C . LEU A 1 94 ? -8.856 -5.970 -2.812 1.00 98.25 94 LEU A C 1
ATOM 735 O O . LEU A 1 94 ? -8.240 -6.478 -3.743 1.00 98.25 94 LEU A O 1
ATOM 739 N N . ILE A 1 95 ? -8.575 -4.752 -2.342 1.00 98.31 95 ILE A N 1
ATOM 740 C CA . ILE A 1 95 ? -7.471 -3.925 -2.848 1.00 98.31 95 ILE A CA 1
ATOM 741 C C . ILE A 1 95 ? -6.130 -4.655 -2.717 1.00 98.31 95 ILE A C 1
ATOM 743 O O . ILE A 1 95 ? -5.363 -4.689 -3.679 1.00 98.31 95 ILE A O 1
ATOM 747 N N . ALA A 1 96 ? -5.847 -5.251 -1.554 1.00 98.06 96 ALA A N 1
ATOM 748 C CA . ALA A 1 96 ? -4.603 -5.981 -1.317 1.00 98.06 96 ALA A CA 1
ATOM 749 C C . ALA A 1 96 ? -4.443 -7.159 -2.292 1.00 98.06 96 ALA A C 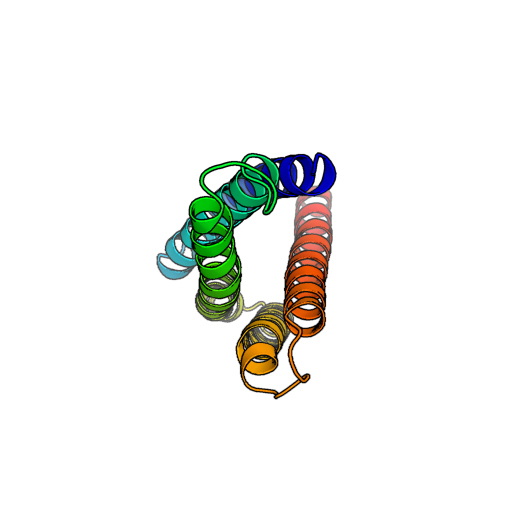1
ATOM 751 O O . ALA A 1 96 ? -3.385 -7.330 -2.894 1.00 98.06 96 ALA A O 1
ATOM 752 N N . LEU A 1 97 ? -5.512 -7.939 -2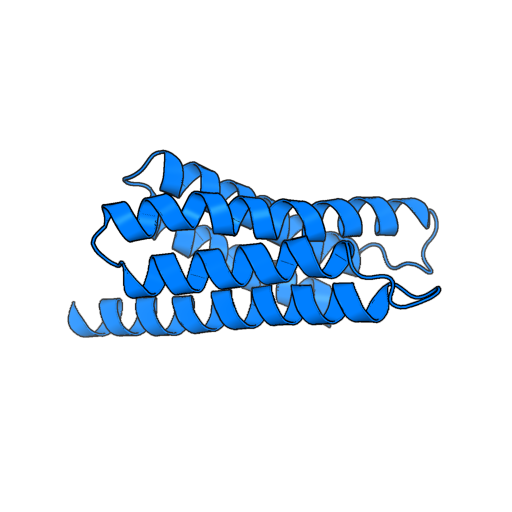.485 1.00 98.19 97 LEU A N 1
ATOM 753 C CA . LEU A 1 97 ? -5.522 -9.086 -3.389 1.00 98.19 97 LEU A CA 1
ATOM 754 C C . LEU A 1 97 ? -5.356 -8.665 -4.850 1.00 98.19 97 LEU A C 1
ATOM 756 O O . LEU A 1 97 ? -4.546 -9.266 -5.544 1.00 98.19 97 LEU A O 1
ATOM 760 N N . ILE A 1 98 ? -6.061 -7.627 -5.311 1.00 98.06 98 ILE A N 1
ATOM 761 C CA . ILE A 1 98 ? -5.911 -7.099 -6.678 1.00 98.06 98 ILE A CA 1
ATOM 762 C C . ILE A 1 98 ? -4.465 -6.648 -6.916 1.00 98.06 98 ILE A C 1
ATOM 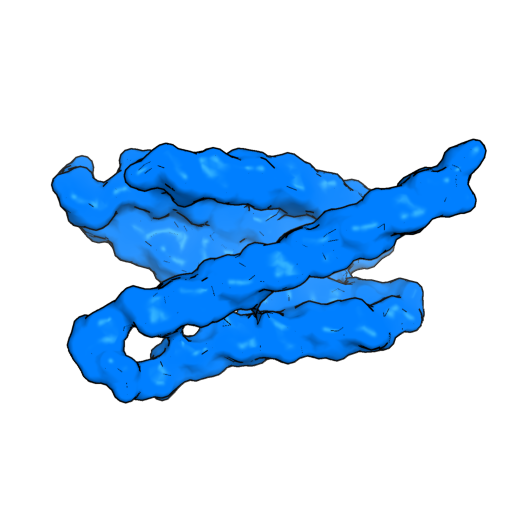764 O O . ILE A 1 98 ? -3.858 -7.016 -7.920 1.00 98.06 98 ILE A O 1
ATOM 768 N N . SER A 1 99 ? -3.901 -5.911 -5.958 1.00 97.25 99 SER A N 1
ATOM 769 C CA . SER A 1 99 ? -2.539 -5.371 -6.034 1.00 97.25 99 SER A CA 1
ATOM 770 C C . SER A 1 99 ? -1.465 -6.452 -6.051 1.00 97.25 99 SER A C 1
ATOM 772 O O . SER A 1 99 ? -0.464 -6.303 -6.736 1.00 97.25 99 SER A O 1
ATOM 774 N N . ALA A 1 100 ? -1.660 -7.550 -5.319 1.00 96.81 100 ALA A N 1
ATOM 775 C CA . ALA A 1 100 ? -0.716 -8.664 -5.314 1.00 96.81 100 ALA A CA 1
ATOM 776 C C . ALA A 1 100 ? -0.897 -9.577 -6.537 1.00 96.81 100 ALA A C 1
ATOM 778 O O . ALA A 1 100 ? 0.069 -9.955 -7.194 1.00 96.81 100 ALA A O 1
ATOM 779 N N . PHE A 1 101 ? -2.142 -9.939 -6.855 1.00 96.62 101 PHE A N 1
ATOM 780 C CA . PHE A 1 101 ? -2.438 -10.969 -7.847 1.00 96.62 101 PHE A CA 1
ATOM 781 C C . PHE A 1 101 ? -2.169 -10.510 -9.279 1.00 96.62 101 PHE A C 1
ATOM 783 O O . PHE A 1 101 ? -1.830 -11.335 -10.125 1.00 96.62 101 PHE A O 1
ATOM 790 N N . VAL A 1 102 ? -2.255 -9.206 -9.560 1.00 96.62 102 VAL A N 1
ATOM 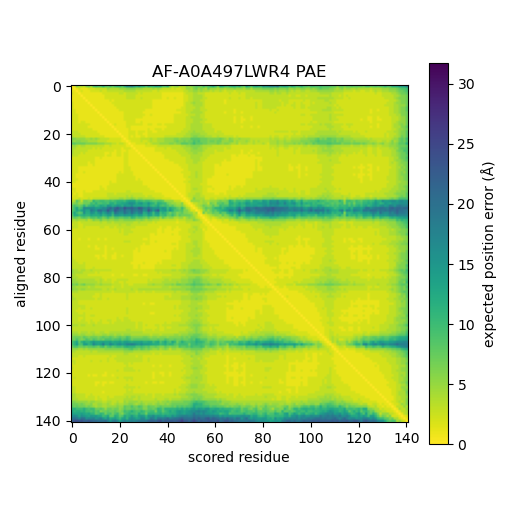791 C CA . VAL A 1 102 ? -1.980 -8.672 -10.900 1.00 96.62 102 VAL A CA 1
ATOM 792 C C . VAL A 1 102 ? -0.577 -9.031 -11.405 1.00 96.62 102 VAL A C 1
ATOM 794 O O . VAL A 1 102 ? -0.406 -9.287 -12.593 1.00 96.62 102 VAL A O 1
ATOM 797 N N . TRP A 1 103 ? 0.404 -9.161 -10.509 1.00 94.62 103 TRP A N 1
ATOM 798 C CA . TRP A 1 103 ? 1.777 -9.550 -10.847 1.00 94.62 103 TRP A CA 1
ATOM 799 C C . TRP A 1 103 ? 1.930 -11.018 -11.265 1.00 94.62 103 TRP A C 1
ATOM 801 O O . TRP A 1 103 ? 2.968 -11.399 -11.797 1.00 94.62 103 TRP A O 1
ATOM 811 N N . THR A 1 104 ? 0.906 -11.849 -11.054 1.00 93.69 104 THR A N 1
ATOM 812 C CA . THR A 1 104 ? 0.903 -13.262 -11.474 1.00 93.69 104 THR A CA 1
ATOM 813 C C . THR A 1 104 ? 0.388 -13.462 -12.901 1.00 93.69 104 THR A C 1
ATOM 815 O O . THR A 1 104 ? 0.535 -14.544 -13.467 1.00 93.69 104 THR A O 1
ATOM 818 N N . ILE A 1 105 ? -0.214 -12.427 -13.496 1.00 93.44 105 ILE A N 1
ATOM 819 C CA . ILE A 1 105 ? -0.822 -12.495 -14.824 1.00 93.44 105 ILE A CA 1
ATOM 820 C C . ILE A 1 105 ? 0.237 -12.137 -15.882 1.00 93.44 105 ILE A C 1
ATOM 822 O O . ILE A 1 105 ? 0.854 -11.073 -15.798 1.00 93.44 105 ILE A O 1
ATOM 826 N N . PRO A 1 106 ? 0.447 -12.979 -16.911 1.00 90.69 106 PRO A N 1
ATOM 827 C CA . PRO A 1 106 ? 1.418 -12.697 -17.959 1.00 90.69 106 PRO A CA 1
ATOM 828 C C . PRO A 1 106 ? 0.873 -11.643 -18.933 1.00 90.69 106 PRO A C 1
ATOM 830 O O . PRO A 1 106 ? 0.178 -11.959 -19.895 1.00 90.69 106 PRO A O 1
ATOM 833 N N . PHE A 1 107 ? 1.235 -10.379 -18.717 1.00 88.69 107 PHE A N 1
ATOM 834 C CA . PHE A 1 107 ? 0.880 -9.255 -19.596 1.00 88.69 107 PHE A CA 1
ATOM 835 C C . PHE A 1 107 ? 1.864 -9.040 -20.766 1.00 88.69 107 PHE A C 1
ATOM 837 O O . PHE A 1 107 ? 1.903 -7.976 -21.383 1.00 88.69 107 PHE A O 1
ATOM 844 N N . GLY A 1 108 ? 2.670 -10.052 -21.095 1.00 88.06 108 GLY A N 1
ATOM 845 C CA . GLY A 1 108 ? 3.737 -9.957 -22.090 1.00 88.06 108 GLY A CA 1
ATOM 846 C C . GLY A 1 108 ? 5.049 -9.450 -21.487 1.00 88.06 108 GLY A C 1
ATOM 847 O O . GLY A 1 108 ? 5.356 -9.730 -20.334 1.00 88.06 108 GLY A O 1
ATOM 848 N N . LYS A 1 109 ? 5.858 -8.738 -22.282 1.00 81.19 109 LYS A N 1
ATOM 849 C CA . LYS A 1 109 ? 7.210 -8.298 -21.878 1.00 81.19 109 LYS A CA 1
ATOM 850 C C . LYS A 1 109 ? 7.230 -7.051 -20.980 1.00 81.19 109 LYS A C 1
ATOM 852 O O . LYS A 1 109 ? 8.297 -6.683 -20.506 1.00 81.19 109 LYS A O 1
ATOM 857 N N . GLY A 1 110 ? 6.094 -6.378 -20.797 1.00 83.06 110 GLY A N 1
ATOM 858 C CA . GLY A 1 110 ? 6.012 -5.110 -20.071 1.00 83.06 110 GLY A CA 1
ATOM 859 C C . GLY A 1 110 ? 5.468 -5.264 -18.652 1.00 83.06 110 GLY A C 1
ATOM 860 O O . GLY A 1 110 ? 4.556 -6.051 -18.416 1.00 83.06 110 GLY A O 1
ATOM 861 N N . VAL A 1 111 ? 5.985 -4.448 -17.732 1.00 90.19 111 VAL A N 1
ATOM 862 C CA . VAL A 1 111 ? 5.513 -4.346 -16.336 1.00 90.19 111 VAL A CA 1
ATOM 863 C C . VAL A 1 111 ? 4.529 -3.190 -16.111 1.00 90.19 111 VAL A C 1
ATOM 865 O O . VAL A 1 111 ? 3.865 -3.133 -15.085 1.00 90.19 111 VAL A O 1
ATOM 868 N N . ALA A 1 112 ? 4.325 -2.321 -17.104 1.00 91.69 112 ALA A N 1
ATOM 869 C CA . ALA A 1 112 ? 3.485 -1.128 -16.962 1.00 91.69 112 ALA A CA 1
ATOM 870 C C . ALA A 1 112 ? 2.026 -1.423 -16.552 1.00 91.69 112 ALA A C 1
ATOM 872 O O . ALA A 1 112 ? 1.405 -0.633 -15.840 1.00 91.69 112 ALA A O 1
ATOM 873 N N . ILE A 1 113 ? 1.458 -2.555 -16.990 1.00 94.50 113 ILE A N 1
ATOM 874 C CA . ILE A 1 113 ? 0.083 -2.952 -16.644 1.00 94.50 113 ILE A CA 1
ATOM 875 C C . ILE A 1 113 ? -0.045 -3.289 -15.146 1.00 94.50 113 ILE A C 1
ATOM 877 O O . ILE A 1 113 ? -0.853 -2.636 -14.474 1.00 94.50 113 ILE A O 1
ATOM 881 N N . PRO A 1 114 ? 0.720 -4.252 -14.586 1.00 95.81 114 PRO A N 1
ATOM 882 C CA . PRO A 1 114 ? 0.656 -4.537 -13.153 1.00 95.81 114 PRO A CA 1
ATOM 883 C C . PRO A 1 114 ? 1.060 -3.341 -12.278 1.00 95.81 114 PRO A C 1
ATOM 885 O O . PRO A 1 114 ? 0.440 -3.121 -11.232 1.00 95.81 114 PRO A O 1
ATOM 888 N N . GLU A 1 115 ? 2.005 -2.510 -12.728 1.00 95.06 115 GLU A N 1
ATOM 889 C CA . GLU A 1 115 ? 2.366 -1.262 -12.044 1.00 95.06 115 GLU A CA 1
ATOM 890 C C . GLU A 1 115 ? 1.184 -0.293 -11.956 1.00 95.06 115 GLU A C 1
ATOM 892 O O . GLU A 1 115 ? 0.844 0.186 -10.871 1.00 95.06 115 GLU A O 1
ATOM 897 N N . THR A 1 116 ? 0.506 -0.051 -13.082 1.00 95.94 116 THR A N 1
ATOM 898 C CA . THR A 1 116 ? -0.645 0.860 -13.154 1.00 95.94 116 THR A CA 1
ATOM 899 C C . THR A 1 116 ? -1.791 0.369 -12.274 1.00 95.94 116 THR A C 1
ATOM 901 O O . THR A 1 116 ? -2.366 1.146 -11.514 1.00 95.94 116 THR A O 1
ATOM 904 N N . ILE A 1 117 ? -2.119 -0.925 -12.328 1.00 97.69 117 ILE A N 1
ATOM 905 C CA . ILE A 1 117 ? -3.205 -1.507 -11.526 1.00 97.69 117 ILE A CA 1
ATOM 906 C C . ILE A 1 117 ? -2.892 -1.416 -10.029 1.00 97.69 117 ILE A C 1
ATOM 908 O O . ILE A 1 117 ? -3.776 -1.079 -9.233 1.00 97.69 117 ILE A O 1
ATOM 912 N N . THR A 1 118 ? -1.642 -1.659 -9.633 1.00 97.31 118 THR A N 1
ATOM 913 C CA . THR A 1 118 ? -1.245 -1.531 -8.227 1.00 97.31 118 THR A CA 1
ATOM 914 C C . THR A 1 118 ? -1.284 -0.071 -7.775 1.00 97.31 118 THR A C 1
ATOM 916 O O . THR A 1 118 ? -1.878 0.231 -6.742 1.00 97.31 118 THR A O 1
ATOM 919 N N . ALA A 1 119 ? -0.760 0.864 -8.573 1.00 96.38 119 ALA A N 1
ATOM 920 C CA . ALA A 1 119 ? -0.806 2.295 -8.267 1.00 96.38 119 ALA A CA 1
ATOM 921 C C . ALA A 1 119 ? -2.248 2.828 -8.146 1.00 96.38 119 ALA A C 1
ATOM 923 O O . ALA A 1 119 ? -2.561 3.604 -7.235 1.00 96.38 119 ALA A O 1
ATOM 924 N N . LEU A 1 120 ? -3.158 2.377 -9.017 1.00 97.56 120 LEU A N 1
ATOM 925 C CA . LEU A 1 120 ? -4.589 2.680 -8.918 1.00 97.56 120 LEU A CA 1
ATOM 926 C C . LEU A 1 120 ? -5.209 2.106 -7.644 1.00 97.56 120 LEU A C 1
ATOM 928 O O . LEU A 1 120 ? -6.019 2.773 -7.004 1.00 97.56 120 LEU A O 1
ATOM 932 N N . SER A 1 121 ? -4.806 0.903 -7.243 1.00 98.19 121 SER A N 1
ATOM 933 C CA . SER A 1 121 ? -5.288 0.260 -6.020 1.00 98.19 121 SER A CA 1
ATOM 934 C C . SER A 1 121 ? -4.846 1.026 -4.765 1.00 98.19 121 SER A C 1
ATOM 936 O O . SER A 1 121 ? -5.675 1.307 -3.895 1.00 98.19 121 SER A O 1
ATOM 938 N N . VAL A 1 122 ? -3.579 1.461 -4.708 1.00 98.00 122 VAL A N 1
ATOM 939 C CA . VAL A 1 122 ? -3.046 2.349 -3.654 1.00 98.00 122 VAL A CA 1
ATOM 940 C C . VAL A 1 122 ? -3.837 3.656 -3.600 1.00 98.00 122 VAL A C 1
ATOM 942 O O . VAL A 1 122 ? -4.282 4.085 -2.532 1.00 98.00 122 VAL A O 1
ATOM 945 N N . SER A 1 123 ? -4.064 4.274 -4.759 1.00 97.38 123 SER A N 1
ATOM 946 C CA . SER A 1 123 ? -4.782 5.547 -4.871 1.00 97.38 123 SER A CA 1
ATOM 947 C C . SER A 1 123 ? -6.235 5.417 -4.409 1.00 97.38 123 SER A C 1
ATOM 949 O O . SER A 1 123 ? -6.699 6.187 -3.570 1.00 97.38 123 SER A O 1
ATOM 951 N N . ALA A 1 124 ? -6.949 4.395 -4.883 1.00 98.00 124 ALA A N 1
ATOM 952 C CA . ALA A 1 124 ? -8.333 4.139 -4.499 1.00 98.00 124 ALA A CA 1
ATOM 953 C C . ALA A 1 124 ? -8.465 3.896 -2.989 1.00 98.00 124 ALA A C 1
ATOM 955 O O . ALA A 1 124 ? -9.394 4.398 -2.347 1.00 98.00 124 ALA A O 1
ATOM 956 N N . TRP A 1 125 ? -7.524 3.151 -2.406 1.00 98.31 125 TRP A N 1
ATOM 957 C CA . TRP A 1 125 ? -7.516 2.851 -0.981 1.00 98.31 125 TRP A CA 1
ATOM 958 C C . TRP A 1 125 ? -7.256 4.084 -0.119 1.00 98.31 125 TRP A C 1
ATOM 960 O O . TRP A 1 125 ? -8.045 4.379 0.783 1.00 98.31 125 TRP A O 1
ATOM 970 N N . THR A 1 126 ? -6.201 4.837 -0.430 1.00 97.38 126 THR A N 1
ATOM 971 C CA . THR A 1 126 ? -5.836 6.059 0.300 1.00 97.38 126 THR A CA 1
ATOM 972 C C . THR A 1 126 ? -6.921 7.131 0.199 1.00 97.38 126 THR A C 1
ATOM 974 O O . THR A 1 126 ? -7.303 7.696 1.225 1.00 97.38 126 THR A O 1
ATOM 977 N N . MET A 1 127 ? -7.502 7.361 -0.984 1.00 96.31 127 MET A N 1
ATOM 978 C CA . MET A 1 127 ? -8.601 8.319 -1.171 1.00 96.31 127 MET A CA 1
ATOM 979 C C . MET A 1 127 ? -9.849 7.916 -0.378 1.00 96.31 127 MET A C 1
ATOM 981 O O . MET A 1 127 ? -10.400 8.723 0.372 1.00 96.31 127 MET A O 1
ATOM 985 N N . THR A 1 128 ? -10.264 6.648 -0.474 1.00 96.50 128 THR A N 1
ATOM 986 C CA . THR A 1 128 ? -11.444 6.142 0.247 1.00 96.50 128 THR A CA 1
ATOM 987 C C . THR A 1 128 ? -11.270 6.258 1.760 1.00 96.50 128 THR A C 1
ATOM 989 O O . THR A 1 128 ? -12.204 6.628 2.476 1.00 96.50 128 THR A O 1
ATOM 992 N N . LEU A 1 129 ? -10.080 5.934 2.273 1.00 95.62 129 LEU A N 1
ATOM 993 C CA . LEU A 1 129 ? -9.784 6.077 3.693 1.00 95.62 129 LEU A CA 1
ATOM 994 C C . LEU A 1 129 ? -9.719 7.538 4.129 1.00 95.62 129 LEU A C 1
ATOM 996 O O . LEU A 1 129 ? -10.253 7.853 5.189 1.00 95.62 129 LEU A O 1
ATOM 1000 N N . SER A 1 130 ? -9.123 8.416 3.323 1.00 94.12 130 SER A N 1
ATOM 1001 C CA . SER A 1 130 ? -9.033 9.849 3.618 1.00 94.12 130 SER A CA 1
ATOM 1002 C C . SER A 1 130 ? -10.418 10.460 3.812 1.00 94.12 130 SER A C 1
ATOM 1004 O O . SER A 1 130 ? -10.680 11.040 4.864 1.00 94.12 130 SER A O 1
ATOM 1006 N N . VAL A 1 131 ? -11.341 10.222 2.871 1.00 93.50 131 VAL A N 1
ATOM 1007 C CA . VAL A 1 131 ? -12.734 10.695 2.966 1.00 93.50 131 VAL A CA 1
ATOM 1008 C C . VAL A 1 131 ? -13.401 10.175 4.242 1.00 93.50 131 VAL A C 1
ATOM 1010 O O . VAL A 1 131 ? -13.907 10.954 5.045 1.00 93.50 131 VAL A O 1
ATOM 1013 N N . LYS A 1 132 ? -13.313 8.866 4.507 1.00 89.88 132 LYS A N 1
ATOM 1014 C CA . LYS A 1 132 ? -13.943 8.249 5.688 1.00 89.88 132 LYS A CA 1
ATOM 1015 C C . LYS A 1 132 ? -13.332 8.668 7.024 1.00 89.88 132 LYS A C 1
ATOM 1017 O O . LYS A 1 132 ? -13.965 8.482 8.065 1.00 89.88 132 LYS A O 1
ATOM 1022 N N . LEU A 1 133 ? -12.078 9.111 7.036 1.00 85.88 133 LEU A N 1
ATOM 1023 C CA . LEU A 1 133 ? -11.425 9.647 8.228 1.00 85.88 133 LEU A CA 1
ATOM 1024 C C . LEU A 1 133 ? -11.825 11.107 8.453 1.00 85.88 133 LEU A C 1
ATOM 1026 O O . LEU A 1 133 ? -12.117 11.467 9.592 1.00 85.88 133 LEU A O 1
ATOM 1030 N N . MET A 1 134 ? -11.922 11.905 7.385 1.00 86.62 134 MET A N 1
ATOM 1031 C CA . MET A 1 134 ? -12.397 13.289 7.443 1.00 86.62 134 MET A CA 1
ATOM 1032 C C . MET A 1 134 ? -13.853 13.382 7.908 1.00 86.62 134 MET A C 1
ATOM 1034 O O . MET A 1 134 ? -14.131 14.128 8.841 1.00 86.62 134 MET A O 1
ATOM 1038 N N . GLU A 1 135 ? -14.757 12.572 7.347 1.00 84.25 135 GLU A N 1
ATOM 1039 C CA . GLU A 1 135 ? -16.169 12.507 7.770 1.00 84.25 135 GLU A CA 1
ATOM 1040 C C . GLU A 1 135 ? -16.308 12.194 9.265 1.00 84.25 135 GLU A C 1
ATOM 1042 O O . GLU A 1 135 ? -17.162 12.732 9.964 1.00 84.25 135 GLU A O 1
ATOM 1047 N N . LYS A 1 136 ? -15.445 11.320 9.793 1.00 78.25 136 LYS A N 1
ATOM 1048 C CA . LYS A 1 136 ? -15.459 10.993 11.219 1.00 78.25 136 LYS A CA 1
ATOM 1049 C C . LYS A 1 136 ? -14.924 12.142 12.075 1.00 78.25 136 LYS A C 1
ATOM 1051 O O . LYS A 1 136 ? -15.381 12.302 13.201 1.00 78.25 136 LYS A O 1
ATOM 1056 N N . ALA A 1 137 ? -13.943 12.896 11.586 1.00 75.62 137 ALA A N 1
ATOM 1057 C CA . ALA A 1 137 ? -13.410 14.053 12.297 1.00 75.62 137 ALA A CA 1
ATOM 1058 C C . ALA A 1 137 ? -14.432 15.199 12.347 1.00 75.62 137 ALA A C 1
ATOM 1060 O O . ALA A 1 137 ? -14.598 15.795 13.405 1.00 75.62 137 ALA A O 1
ATOM 1061 N N . SER A 1 138 ? -15.160 15.454 11.253 1.00 73.44 138 SER A N 1
ATOM 1062 C CA . SER A 1 138 ? -16.180 16.508 11.204 1.00 73.44 138 SER A CA 1
ATOM 1063 C C . SER A 1 138 ? -17.394 16.218 12.085 1.00 73.44 138 SER A C 1
ATOM 1065 O O . SER A 1 138 ? -17.964 17.151 12.627 1.00 73.44 138 SER A O 1
ATOM 1067 N N . LEU A 1 139 ? -17.776 14.949 12.262 1.00 70.69 139 LEU A N 1
ATOM 1068 C CA . LEU A 1 139 ? -18.880 14.553 13.150 1.00 70.69 139 LEU A CA 1
ATOM 1069 C C . LEU A 1 139 ? -18.545 14.636 14.652 1.00 70.69 139 LEU A C 1
ATOM 1071 O O . LEU A 1 139 ? -19.447 14.494 15.472 1.00 70.69 139 LEU A O 1
ATOM 1075 N N . ASN A 1 140 ? -17.269 14.798 15.018 1.00 63.38 140 ASN A N 1
ATOM 1076 C CA . ASN A 1 140 ? -16.825 14.875 16.417 1.00 63.38 140 ASN A CA 1
ATOM 1077 C C . ASN A 1 140 ? -16.522 16.312 16.885 1.00 63.38 140 ASN A C 1
ATOM 1079 O O . ASN A 1 140 ? -16.119 16.476 18.038 1.00 63.38 140 ASN A O 1
ATOM 1083 N N . ASN A 1 141 ? -16.669 17.306 16.003 1.00 53.41 141 ASN A N 1
ATOM 1084 C CA . ASN A 1 141 ? -16.573 18.738 16.309 1.00 53.41 141 ASN A CA 1
ATOM 1085 C C . ASN A 1 141 ? -17.975 19.338 16.419 1.00 53.41 141 ASN A C 1
ATOM 1087 O O . ASN A 1 141 ? -18.130 20.275 17.229 1.00 53.41 141 ASN A O 1
#

Foldseek 3Di:
DVVLLVQLVVQLVLLVVQCVVLVVDPLSNVLSVLSNLLSVLSNQLVVQDCPDPVNVSNVVSLVSNLPSQLVSLLSVLVSCVVVVNNVLSVLSNVLSCQSNCLVVDCPDPDPVVSSVSNVVSSVVNSVVVVVVVVVVVVVVD

pLDDT: mean 93.12, std 7.78, range [53.41, 98.69]

Nearest PDB structures (foldseek):
  4tvq-assembly1_B  TM=4.288E-01  e=9.007E+00  Homo sapiens

Secondary structure (DSSP, 8-state):
-HHHHHHHHHHHHHHHHHHHHHTTSHHHHHHHHHHHHHHHHHHHHHHS-TTSSSTHHHHHHHHHHHHHHHHHHHHHHHHHHHTT-HHHHHHHHHHHHHHHHGGGS--SS-SHHHHHHHHHHHHHHHHHHHHHHHHHHHTT-

Sequence (141 aa):
NCGLITAGILGLIFALGLFVFLRRSLLGKTGSFLFILDTLFLACIGVFPENAEPAHIHFYFSVLFFVFFPISAFVSTATFIQMGRKKLGLFTILIALISAFVWTIPFGKGVAIPETITALSVSAWTMTLSVKLMEKASLNN

Radius of gyration: 15.43 Å; Cα contacts (8 Å, |Δi|>4): 164; chains: 1; bounding box: 42×32×42 Å